Protein AF-A0A241XRL3-F1 (afdb_monomer_lite)

Structure (mmCIF, N/CA/C/O backbone):
data_AF-A0A241XRL3-F1
#
_entry.id   AF-A0A241XRL3-F1
#
loop_
_atom_site.group_PDB
_atom_site.id
_atom_site.type_symbol
_atom_site.label_atom_id
_atom_site.label_alt_id
_atom_site.label_comp_id
_atom_site.label_asym_id
_atom_site.label_entity_id
_atom_site.label_seq_id
_atom_site.pdbx_PDB_ins_code
_atom_site.Cartn_x
_atom_site.Cartn_y
_atom_site.Cartn_z
_atom_site.occupancy
_atom_site.B_iso_or_equiv
_atom_site.auth_seq_id
_atom_site.auth_comp_id
_atom_site.auth_asym_id
_atom_site.auth_atom_id
_atom_site.pdbx_PDB_model_num
ATOM 1 N N . MET A 1 1 ? -1.337 -20.085 -31.176 1.00 37.06 1 MET A N 1
ATOM 2 C CA . MET A 1 1 ? -1.460 -20.467 -29.754 1.00 37.06 1 MET A CA 1
ATOM 3 C C . MET A 1 1 ? -0.236 -19.919 -29.046 1.00 37.06 1 MET A C 1
ATOM 5 O O . MET A 1 1 ? 0.800 -20.565 -29.077 1.00 37.06 1 MET A O 1
ATOM 9 N N . ASN A 1 2 ? -0.320 -18.690 -28.532 1.00 33.88 2 ASN A N 1
ATOM 10 C CA . ASN A 1 2 ? 0.764 -18.093 -27.753 1.00 33.88 2 ASN A CA 1
ATOM 11 C C . ASN A 1 2 ? 0.507 -18.359 -26.274 1.00 33.88 2 ASN A C 1
ATOM 13 O O . ASN A 1 2 ? -0.627 -18.278 -25.808 1.00 33.88 2 ASN A O 1
ATOM 17 N N . MET A 1 3 ? 1.576 -18.766 -25.602 1.00 31.27 3 MET A N 1
ATOM 18 C CA . MET A 1 3 ? 1.599 -19.245 -24.231 1.00 31.27 3 MET A CA 1
ATOM 19 C C . MET A 1 3 ? 1.093 -18.174 -23.264 1.00 31.27 3 MET A C 1
ATOM 21 O O . MET A 1 3 ? 1.443 -17.003 -23.392 1.00 31.27 3 MET A O 1
ATOM 25 N N . SER A 1 4 ? 0.290 -18.609 -22.294 1.00 40.25 4 SER A N 1
ATOM 26 C CA . SER A 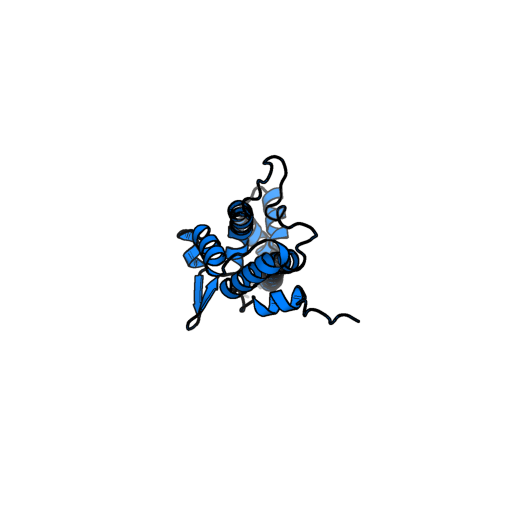1 4 ? -0.121 -17.822 -21.135 1.00 40.25 4 SER A CA 1
ATOM 27 C C . SER A 1 4 ? 1.123 -17.285 -20.429 1.00 40.25 4 SER A C 1
ATOM 29 O O . SER A 1 4 ? 1.880 -18.050 -19.833 1.00 40.25 4 SER A O 1
ATOM 31 N N . VAL A 1 5 ? 1.352 -15.977 -20.517 1.00 50.09 5 VAL A N 1
ATOM 32 C CA . VAL A 1 5 ? 2.258 -15.278 -19.604 1.00 50.09 5 VAL A CA 1
ATOM 33 C C . VAL A 1 5 ? 1.630 -15.422 -18.217 1.00 50.09 5 VAL A C 1
ATOM 35 O O . VAL A 1 5 ? 0.442 -15.153 -18.065 1.00 50.09 5 VAL A O 1
ATOM 38 N N . ASN A 1 6 ? 2.383 -15.939 -17.245 1.00 58.56 6 ASN A N 1
ATOM 39 C CA . ASN A 1 6 ? 1.957 -16.095 -15.849 1.00 58.56 6 ASN A CA 1
ATOM 40 C C . ASN A 1 6 ? 1.620 -14.713 -15.254 1.00 58.56 6 ASN A C 1
ATOM 42 O O . ASN A 1 6 ? 2.473 -14.078 -14.639 1.00 58.56 6 ASN A O 1
ATOM 46 N N . GLN A 1 7 ? 0.400 -14.225 -15.477 1.00 69.88 7 GLN A N 1
ATOM 47 C CA . GLN A 1 7 ? -0.145 -13.071 -14.776 1.00 69.88 7 GLN A CA 1
ATOM 48 C C . GLN A 1 7 ? -0.586 -13.564 -13.399 1.00 69.88 7 GLN A C 1
ATOM 50 O O . GLN A 1 7 ? -1.462 -14.424 -13.309 1.00 69.88 7 GLN A O 1
ATOM 55 N N . GLN A 1 8 ? 0.051 -13.068 -12.341 1.00 83.62 8 GLN A N 1
ATOM 56 C CA . GLN A 1 8 ? -0.432 -13.315 -10.985 1.00 83.62 8 GLN A CA 1
ATOM 57 C C . GLN A 1 8 ? -1.700 -12.493 -10.769 1.00 83.62 8 GLN A C 1
ATOM 59 O O . GLN A 1 8 ? -1.755 -11.326 -11.147 1.00 83.62 8 GLN A O 1
ATOM 64 N N . THR A 1 9 ? -2.712 -13.099 -10.165 1.00 91.50 9 THR A N 1
ATOM 65 C CA . THR A 1 9 ? -3.942 -12.395 -9.787 1.00 91.50 9 THR A CA 1
ATOM 66 C C . THR A 1 9 ? -3.689 -11.436 -8.620 1.00 91.50 9 THR A C 1
ATOM 68 O O . THR A 1 9 ? -2.758 -11.629 -7.834 1.00 91.50 9 THR A O 1
ATOM 71 N N . VAL A 1 10 ? -4.556 -10.431 -8.455 1.00 93.12 10 VAL A N 1
ATOM 72 C CA . VAL A 1 10 ? -4.513 -9.501 -7.309 1.00 93.12 10 VAL A CA 1
ATOM 73 C C . VAL A 1 10 ? -4.515 -10.260 -5.974 1.00 93.12 10 VAL A C 1
ATOM 75 O O . VAL A 1 10 ? -3.730 -9.943 -5.084 1.00 93.12 10 VAL A O 1
ATOM 78 N N . ASP A 1 11 ? -5.314 -11.323 -5.843 1.00 93.50 11 ASP A N 1
ATOM 79 C CA . ASP A 1 11 ? -5.362 -12.150 -4.630 1.00 93.50 11 ASP A CA 1
ATOM 80 C C . ASP A 1 11 ? -4.045 -12.890 -4.349 1.00 93.50 11 ASP A C 1
ATOM 82 O O . ASP A 1 11 ? -3.589 -12.946 -3.203 1.00 93.50 11 ASP A O 1
ATOM 86 N N . GLU A 1 12 ? -3.388 -13.419 -5.384 1.00 95.00 12 GLU A N 1
ATOM 87 C CA . GLU A 1 12 ? -2.073 -14.055 -5.247 1.00 95.00 12 GLU A CA 1
ATOM 88 C C . GLU A 1 12 ? -0.991 -13.041 -4.862 1.00 95.00 12 GLU A C 1
ATOM 90 O O . GLU A 1 12 ? -0.126 -13.345 -4.037 1.00 95.00 12 GLU A O 1
ATOM 95 N N . LEU A 1 13 ? -1.051 -11.827 -5.416 1.00 96.12 13 LEU A N 1
ATOM 96 C CA . LEU A 1 13 ? -0.149 -10.728 -5.069 1.00 96.12 13 LEU A CA 1
ATOM 97 C C . LEU A 1 13 ? -0.346 -10.290 -3.612 1.00 96.12 13 LEU A C 1
ATOM 99 O O . LEU A 1 13 ? 0.628 -10.206 -2.861 1.00 96.12 13 LEU A O 1
ATOM 103 N N . LYS A 1 14 ? -1.595 -10.116 -3.161 1.00 96.31 14 LYS A N 1
ATOM 104 C CA . LYS A 1 14 ? -1.910 -9.837 -1.750 1.00 96.31 14 LYS A CA 1
ATOM 105 C C . LYS A 1 14 ? -1.328 -10.904 -0.828 1.00 96.31 14 LYS A C 1
ATOM 107 O O . LYS A 1 14 ? -0.648 -10.572 0.143 1.00 96.31 14 LYS A O 1
ATOM 112 N N . ALA A 1 15 ? -1.540 -12.183 -1.144 1.00 95.38 15 ALA A N 1
ATOM 113 C CA . ALA A 1 15 ? -1.000 -13.293 -0.360 1.00 95.38 15 ALA A CA 1
ATOM 114 C C . ALA A 1 15 ? 0.540 -13.318 -0.345 1.00 95.38 15 ALA A C 1
ATOM 116 O O . ALA A 1 15 ? 1.144 -13.696 0.659 1.00 95.38 15 ALA A O 1
ATOM 117 N N . LEU A 1 16 ? 1.185 -12.898 -1.437 1.00 95.56 16 LEU A N 1
ATOM 118 C CA . LEU A 1 16 ? 2.641 -12.832 -1.547 1.00 95.56 16 LEU A CA 1
ATOM 119 C C . LEU A 1 16 ? 3.257 -11.707 -0.698 1.00 95.56 16 LEU A C 1
ATOM 121 O O . LEU A 1 16 ? 4.343 -11.891 -0.129 1.00 95.56 16 LEU A O 1
ATOM 125 N N . PHE A 1 17 ? 2.595 -10.549 -0.654 1.00 96.19 17 PHE A N 1
ATOM 126 C CA . PHE A 1 17 ? 3.089 -9.341 0.009 1.00 96.19 17 PHE A CA 1
ATOM 127 C C . PHE A 1 17 ? 2.727 -9.288 1.494 1.00 96.19 17 PHE A C 1
ATOM 129 O O . PHE A 1 17 ? 3.486 -8.734 2.291 1.00 96.19 17 PHE A O 1
ATOM 136 N N . ARG A 1 18 ? 1.586 -9.857 1.894 1.00 96.25 18 ARG A N 1
ATOM 137 C CA . ARG A 1 18 ? 1.104 -9.788 3.275 1.00 96.25 18 ARG A CA 1
ATOM 138 C C . ARG A 1 18 ? 1.872 -10.727 4.203 1.00 96.25 18 ARG A C 1
ATOM 140 O O . ARG A 1 18 ? 1.998 -11.921 3.950 1.00 96.25 18 ARG A O 1
ATOM 147 N N . VAL A 1 19 ? 2.299 -10.200 5.349 1.00 94.69 19 VAL A N 1
ATOM 148 C CA . VAL A 1 19 ? 2.891 -10.962 6.456 1.00 94.69 19 VAL A CA 1
ATOM 149 C C . VAL A 1 19 ? 2.179 -10.575 7.753 1.00 94.69 19 VAL A C 1
ATOM 151 O O . VAL A 1 19 ? 2.553 -9.627 8.442 1.00 94.69 19 VAL A O 1
ATOM 154 N N . GLY A 1 20 ? 1.103 -11.294 8.087 1.00 92.12 20 GLY A N 1
ATOM 155 C CA . GLY A 1 20 ? 0.259 -10.978 9.245 1.00 92.12 20 GLY A CA 1
ATOM 156 C C . GLY A 1 20 ? -0.396 -9.595 9.123 1.00 92.12 20 GLY A C 1
ATOM 157 O O . GLY A 1 20 ? -1.216 -9.370 8.231 1.00 92.12 20 GLY A O 1
ATOM 158 N N . HIS A 1 21 ? -0.031 -8.678 10.025 1.00 93.94 21 HIS A N 1
ATOM 159 C CA . HIS A 1 21 ? -0.454 -7.265 10.017 1.00 93.94 21 HIS A CA 1
ATOM 160 C C . HIS A 1 21 ? 0.567 -6.325 9.348 1.00 93.94 21 HIS A C 1
ATOM 162 O O . HIS A 1 21 ? 0.462 -5.104 9.460 1.00 93.94 21 HIS A O 1
ATOM 168 N N . CYS A 1 22 ? 1.569 -6.893 8.678 1.00 96.00 22 CYS A N 1
ATOM 169 C CA . CYS A 1 22 ? 2.608 -6.168 7.962 1.00 96.00 22 CYS A CA 1
ATOM 170 C C . CYS A 1 22 ? 2.579 -6.494 6.463 1.00 96.00 22 CYS A C 1
ATOM 172 O O . CYS A 1 22 ? 1.962 -7.471 6.028 1.00 96.00 22 CYS A O 1
ATOM 174 N N . VAL A 1 23 ? 3.301 -5.691 5.692 1.00 96.00 23 VAL A N 1
ATOM 175 C CA . VAL A 1 23 ? 3.619 -5.890 4.283 1.00 96.00 23 VAL A CA 1
ATOM 176 C C . VAL A 1 23 ? 5.133 -6.069 4.118 1.00 96.00 23 VAL A C 1
ATOM 178 O O . VAL A 1 23 ? 5.939 -5.352 4.718 1.00 96.00 23 VAL A O 1
ATOM 181 N N . ASP A 1 24 ? 5.523 -7.051 3.309 1.00 96.38 24 ASP A N 1
ATOM 182 C CA . ASP A 1 24 ? 6.883 -7.226 2.794 1.00 96.38 24 ASP A CA 1
ATOM 183 C C . ASP A 1 24 ? 7.043 -6.292 1.583 1.00 96.38 24 ASP A C 1
ATOM 185 O O . ASP A 1 24 ? 6.919 -6.710 0.429 1.00 96.38 24 ASP A O 1
ATOM 189 N N . ILE A 1 25 ? 7.216 -4.991 1.855 1.00 95.31 25 ILE A N 1
ATOM 190 C CA . ILE A 1 25 ? 7.199 -3.952 0.812 1.00 95.31 25 ILE A CA 1
ATOM 191 C C . ILE A 1 25 ? 8.298 -4.170 -0.228 1.00 95.31 25 ILE A C 1
ATOM 193 O O . ILE A 1 25 ? 8.071 -3.916 -1.402 1.00 95.31 25 ILE A O 1
ATOM 197 N N . TYR A 1 26 ? 9.445 -4.724 0.176 1.00 95.25 26 TYR A N 1
ATOM 198 C CA . TYR A 1 26 ? 10.566 -4.982 -0.724 1.00 95.25 26 TYR A CA 1
ATOM 199 C C . TYR A 1 26 ? 10.243 -6.056 -1.770 1.00 95.25 26 TYR A C 1
ATOM 201 O O . TYR A 1 26 ? 10.731 -6.005 -2.895 1.00 95.25 26 TYR A O 1
ATOM 209 N N . LYS A 1 27 ? 9.353 -7.008 -1.460 1.00 95.50 27 LYS A N 1
ATOM 210 C CA . LYS A 1 27 ? 8.810 -7.900 -2.496 1.00 95.50 27 LYS A CA 1
ATOM 211 C C . LYS A 1 27 ? 7.885 -7.168 -3.462 1.00 95.50 27 LYS A C 1
ATOM 213 O O . LYS A 1 27 ? 7.888 -7.488 -4.651 1.00 95.50 27 LYS A O 1
ATOM 218 N N . ALA A 1 28 ? 7.069 -6.243 -2.959 1.00 95.81 28 ALA A N 1
ATOM 219 C CA . ALA A 1 28 ? 6.132 -5.489 -3.783 1.00 95.81 28 ALA A CA 1
ATOM 220 C C . ALA A 1 28 ? 6.867 -4.523 -4.722 1.00 95.81 28 ALA A C 1
ATOM 222 O O . ALA A 1 28 ? 6.575 -4.494 -5.912 1.00 95.81 28 ALA A O 1
ATOM 223 N N . THR A 1 29 ? 7.880 -3.813 -4.230 1.00 96.56 29 THR A N 1
ATOM 224 C CA . THR A 1 29 ? 8.733 -2.914 -5.021 1.00 96.56 29 THR A CA 1
ATOM 225 C C . THR A 1 29 ? 9.549 -3.684 -6.068 1.00 96.56 29 THR A C 1
ATOM 227 O O . THR A 1 29 ? 9.651 -3.235 -7.207 1.00 96.56 29 THR A O 1
ATOM 230 N N . ALA A 1 30 ? 10.043 -4.888 -5.750 1.00 96.81 30 ALA A N 1
ATOM 231 C CA . ALA A 1 30 ? 10.687 -5.778 -6.720 1.00 96.81 30 ALA A CA 1
ATOM 232 C C . ALA A 1 30 ? 9.719 -6.286 -7.804 1.00 96.81 30 ALA A C 1
ATOM 234 O O . ALA A 1 30 ? 10.102 -6.488 -8.961 1.00 96.81 30 ALA A O 1
ATOM 235 N N . ALA A 1 31 ? 8.453 -6.529 -7.453 1.00 96.94 31 ALA A N 1
ATOM 236 C CA . ALA A 1 31 ? 7.414 -6.853 -8.427 1.00 96.94 31 ALA A CA 1
ATOM 237 C C . ALA A 1 31 ? 7.074 -5.636 -9.305 1.00 96.94 31 ALA A C 1
ATOM 239 O O . ALA A 1 31 ? 7.041 -5.780 -10.525 1.00 96.94 31 ALA A O 1
ATOM 240 N N . LEU A 1 32 ? 6.914 -4.450 -8.705 1.00 96.44 32 LEU A N 1
ATOM 241 C CA . LEU A 1 32 ? 6.661 -3.188 -9.409 1.00 96.44 32 LEU A CA 1
ATOM 242 C C . LEU A 1 32 ? 7.779 -2.860 -10.397 1.00 96.44 32 LEU A C 1
ATOM 244 O O . LEU A 1 32 ? 7.499 -2.610 -11.562 1.00 96.44 32 LEU A O 1
ATOM 248 N N . ALA A 1 33 ? 9.044 -2.922 -9.974 1.00 97.19 33 ALA A N 1
ATOM 249 C CA . ALA A 1 33 ? 10.177 -2.608 -10.841 1.00 97.19 33 ALA A CA 1
ATOM 250 C C . ALA A 1 33 ? 10.228 -3.515 -12.082 1.00 97.19 33 ALA A C 1
ATOM 252 O O . ALA A 1 33 ? 10.471 -3.046 -13.196 1.00 97.19 33 ALA A O 1
ATOM 253 N N . ARG A 1 34 ? 9.946 -4.814 -11.906 1.00 97.25 34 ARG A N 1
ATOM 254 C CA . ARG A 1 34 ? 9.850 -5.767 -13.021 1.00 97.25 34 ARG A CA 1
ATOM 255 C C . ARG A 1 34 ? 8.668 -5.455 -13.935 1.00 97.25 34 ARG A C 1
ATOM 257 O O . ARG A 1 34 ? 8.861 -5.408 -15.144 1.00 97.25 34 ARG A O 1
ATOM 264 N N . ALA A 1 35 ? 7.485 -5.202 -13.374 1.00 96.62 35 ALA A N 1
ATOM 265 C CA . ALA A 1 35 ? 6.292 -4.863 -14.148 1.00 96.62 35 ALA A CA 1
ATOM 266 C C . ALA A 1 35 ? 6.496 -3.584 -14.977 1.00 96.62 35 ALA A C 1
ATOM 268 O O . ALA A 1 35 ? 6.327 -3.612 -16.191 1.00 96.62 35 ALA A O 1
ATOM 269 N N . ILE A 1 36 ? 6.981 -2.506 -14.359 1.00 95.94 36 ILE A N 1
ATOM 270 C CA . ILE A 1 36 ? 7.260 -1.233 -15.037 1.00 95.94 36 ILE A CA 1
ATOM 271 C C . ILE A 1 36 ? 8.330 -1.410 -16.125 1.00 95.94 36 ILE A C 1
ATOM 273 O O . ILE A 1 36 ? 8.188 -0.866 -17.219 1.00 95.94 36 ILE A O 1
ATOM 277 N N . THR A 1 37 ? 9.374 -2.204 -15.861 1.00 96.31 37 THR A N 1
ATOM 278 C CA . THR A 1 37 ? 10.414 -2.514 -16.858 1.00 96.31 37 THR A CA 1
ATOM 279 C C . THR A 1 37 ? 9.862 -3.260 -18.067 1.00 96.31 37 THR A C 1
ATOM 281 O O . THR A 1 37 ? 10.290 -3.003 -19.191 1.00 96.31 37 THR A O 1
ATOM 284 N N . GLU A 1 38 ? 8.925 -4.181 -17.852 1.00 95.62 38 GLU A N 1
ATOM 285 C CA . GLU A 1 38 ? 8.281 -4.940 -18.925 1.00 95.62 38 GLU A CA 1
ATOM 286 C C . GLU A 1 38 ? 7.263 -4.106 -19.718 1.00 95.62 38 GLU A C 1
ATOM 288 O O . GLU A 1 38 ? 7.090 -4.345 -20.912 1.00 95.62 38 GLU A O 1
ATOM 293 N N . GLU A 1 39 ? 6.588 -3.153 -19.070 1.00 95.06 39 GLU A N 1
ATOM 294 C CA . GLU A 1 39 ? 5.419 -2.458 -19.629 1.00 95.06 39 GLU A CA 1
ATOM 295 C C . GLU A 1 39 ? 5.711 -1.042 -20.138 1.00 95.06 39 GLU A C 1
ATOM 297 O O . GLU A 1 39 ? 5.017 -0.567 -21.036 1.00 95.06 39 GLU A O 1
ATOM 302 N N . LEU A 1 40 ? 6.723 -0.364 -19.589 1.00 93.38 40 LEU A N 1
ATOM 303 C CA . LEU A 1 40 ? 6.981 1.053 -19.850 1.00 93.38 40 LEU A CA 1
ATOM 304 C C . LEU A 1 40 ? 8.449 1.339 -20.175 1.00 93.38 40 LEU A C 1
ATOM 306 O O . LEU A 1 40 ? 8.783 1.664 -21.315 1.00 93.38 40 LEU A O 1
ATOM 310 N N . LYS A 1 41 ? 9.331 1.277 -19.170 1.00 92.12 41 LYS A N 1
ATOM 311 C CA . LYS A 1 41 ? 10.754 1.607 -19.318 1.00 92.12 41 LYS A CA 1
ATOM 312 C C . LYS A 1 41 ? 11.602 0.927 -18.245 1.00 92.12 41 LYS A C 1
ATOM 314 O O . LYS A 1 41 ? 11.095 0.694 -17.150 1.00 92.12 41 LYS A O 1
ATOM 319 N N . PRO A 1 42 ? 12.896 0.670 -18.513 1.00 95.31 42 PRO A N 1
ATOM 320 C CA . PRO A 1 42 ? 13.790 0.083 -17.524 1.00 95.31 42 PRO A CA 1
ATOM 321 C C . PRO A 1 42 ? 13.825 0.888 -16.222 1.00 95.31 42 PRO A C 1
ATOM 323 O O . PRO A 1 42 ? 14.089 2.090 -16.246 1.00 95.31 42 PRO A O 1
ATOM 326 N N . VAL A 1 43 ? 13.593 0.200 -15.107 1.00 95.75 43 VAL A N 1
ATOM 327 C CA . VAL A 1 43 ? 13.735 0.714 -13.743 1.00 95.75 43 VAL A CA 1
ATOM 328 C C . VAL A 1 43 ? 14.241 -0.407 -12.837 1.00 95.75 43 VAL A C 1
ATOM 330 O O . VAL A 1 43 ? 13.874 -1.575 -12.979 1.00 95.75 43 VAL A O 1
ATOM 333 N N . SER A 1 44 ? 15.129 -0.075 -11.912 1.00 95.69 44 SER A N 1
ATOM 334 C CA . SER A 1 44 ? 15.704 -1.030 -10.972 1.00 95.69 44 SER A CA 1
ATOM 335 C C . SER A 1 44 ? 14.860 -1.163 -9.707 1.00 95.69 44 SER A C 1
ATOM 337 O O . SER A 1 44 ? 14.214 -0.223 -9.248 1.00 95.69 44 SER A O 1
ATOM 339 N N . GLU A 1 45 ? 14.929 -2.336 -9.077 1.00 95.38 45 GLU A N 1
ATOM 340 C CA . GLU A 1 45 ? 14.359 -2.540 -7.742 1.00 95.38 45 GLU A CA 1
ATOM 341 C C . GLU A 1 45 ? 14.928 -1.533 -6.730 1.00 95.38 45 GLU A C 1
ATOM 343 O O . GLU A 1 45 ? 14.192 -1.007 -5.900 1.00 95.38 45 GLU A O 1
ATOM 348 N N . SER A 1 46 ? 16.225 -1.214 -6.820 1.00 96.25 46 SER A N 1
ATOM 349 C CA . SER A 1 46 ? 16.870 -0.230 -5.947 1.00 96.25 46 SER A CA 1
ATOM 350 C C . SER A 1 46 ? 16.278 1.171 -6.070 1.00 96.25 46 SER A C 1
ATOM 352 O O . SER A 1 46 ? 16.181 1.856 -5.057 1.00 96.25 46 SER A O 1
ATOM 354 N N . GLU A 1 47 ? 15.869 1.592 -7.269 1.00 96.12 47 GLU A N 1
ATOM 355 C CA . GLU A 1 47 ? 15.227 2.897 -7.474 1.00 96.12 47 GLU A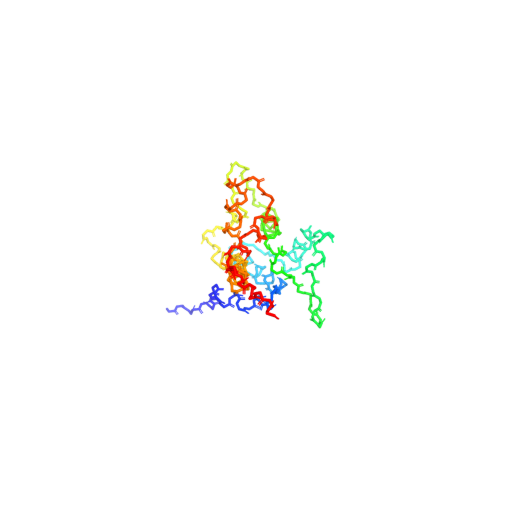 CA 1
ATOM 356 C C . GLU A 1 47 ? 13.861 2.938 -6.788 1.00 96.12 47 GLU A C 1
ATOM 358 O O . GLU A 1 47 ? 13.610 3.830 -5.983 1.00 96.12 47 GLU A O 1
ATOM 363 N N . ILE A 1 48 ? 13.018 1.923 -7.001 1.00 97.00 48 ILE A N 1
ATOM 364 C CA . ILE A 1 48 ? 11.699 1.858 -6.353 1.00 97.00 48 ILE A CA 1
ATOM 365 C C . ILE A 1 48 ? 11.833 1.719 -4.824 1.00 97.00 48 ILE A C 1
ATOM 367 O O . ILE A 1 48 ? 11.081 2.340 -4.072 1.00 97.00 48 ILE A O 1
ATOM 371 N N . ASN A 1 49 ? 12.824 0.962 -4.343 1.00 96.31 49 ASN A N 1
ATOM 372 C CA . ASN A 1 49 ? 13.132 0.857 -2.913 1.00 96.31 49 ASN A CA 1
ATOM 373 C C . ASN A 1 49 ? 13.553 2.200 -2.313 1.00 96.31 49 ASN A C 1
ATOM 375 O O . ASN A 1 49 ? 13.137 2.524 -1.202 1.00 96.31 49 ASN A O 1
ATOM 379 N N . ALA A 1 50 ? 14.371 2.975 -3.028 1.00 96.50 50 ALA A N 1
ATOM 380 C CA . ALA A 1 50 ? 14.794 4.296 -2.583 1.00 96.50 50 ALA A CA 1
ATOM 381 C C . ALA A 1 50 ? 13.606 5.265 -2.497 1.00 96.50 50 ALA A C 1
ATOM 383 O O . ALA A 1 50 ? 13.526 6.017 -1.529 1.00 96.50 50 ALA A O 1
ATOM 384 N N . ILE A 1 51 ? 12.657 5.189 -3.438 1.00 96.88 51 ILE A N 1
ATOM 385 C CA . ILE A 1 51 ? 11.419 5.985 -3.405 1.00 96.88 51 ILE A CA 1
ATOM 386 C C . ILE A 1 51 ? 10.565 5.620 -2.183 1.00 96.88 51 ILE A C 1
ATOM 388 O O . ILE A 1 51 ? 10.104 6.501 -1.462 1.00 96.88 51 ILE A O 1
ATOM 392 N N . TRP A 1 52 ? 10.398 4.326 -1.884 1.00 96.25 52 TRP A N 1
ATOM 393 C CA . TRP A 1 52 ? 9.710 3.919 -0.653 1.00 96.25 52 TRP A CA 1
ATOM 394 C C . TRP A 1 52 ? 10.414 4.472 0.593 1.00 96.25 52 TRP A C 1
ATOM 396 O O . TRP A 1 52 ? 9.778 5.014 1.491 1.00 96.25 52 TRP A O 1
ATOM 406 N N . GLN A 1 53 ? 11.741 4.372 0.652 1.00 94.62 53 GLN A N 1
ATOM 407 C CA . GLN A 1 53 ? 12.505 4.878 1.791 1.00 94.62 53 GLN A CA 1
ATOM 408 C C . GLN A 1 53 ? 12.442 6.403 1.922 1.00 94.62 53 GLN A C 1
ATOM 410 O O . GLN A 1 53 ? 12.495 6.895 3.045 1.00 94.62 53 GLN A O 1
ATOM 415 N N . SER A 1 54 ? 12.315 7.150 0.819 1.00 95.56 54 SER A N 1
ATOM 416 C CA . SER A 1 54 ? 12.232 8.612 0.867 1.00 95.56 54 SER A CA 1
ATOM 417 C C . SER A 1 54 ? 10.898 9.134 1.388 1.00 95.56 54 SER A C 1
ATOM 419 O O . SER A 1 54 ? 10.870 10.242 1.913 1.00 95.56 54 SER A O 1
ATOM 421 N N . VAL A 1 55 ? 9.814 8.358 1.266 1.00 95.25 55 VAL A N 1
ATOM 422 C CA . VAL A 1 55 ? 8.491 8.751 1.788 1.00 95.25 55 VAL A CA 1
ATOM 423 C C . VAL A 1 55 ? 8.262 8.308 3.237 1.00 95.25 55 VAL A C 1
ATOM 425 O O . VAL A 1 55 ? 7.341 8.778 3.894 1.00 95.25 55 VAL A O 1
ATOM 428 N N . VAL A 1 56 ? 9.090 7.406 3.773 1.00 94.06 56 VAL A N 1
ATOM 429 C CA . VAL A 1 56 ? 9.003 6.991 5.180 1.00 94.06 56 VAL A CA 1
ATOM 430 C C . VAL A 1 56 ? 9.659 8.047 6.070 1.00 94.06 56 VAL A C 1
ATOM 432 O O . VAL A 1 56 ? 10.867 8.271 6.011 1.00 94.06 56 VAL A O 1
ATOM 435 N N . GLU A 1 57 ? 8.874 8.664 6.951 1.00 93.31 57 GLU A N 1
ATOM 436 C CA . GLU A 1 57 ? 9.364 9.690 7.872 1.00 93.31 57 GLU A CA 1
ATOM 437 C C . GLU A 1 57 ? 9.799 9.101 9.227 1.00 93.31 57 GLU A C 1
ATOM 439 O O . GLU A 1 57 ? 9.390 8.000 9.601 1.00 93.31 57 GLU A O 1
ATOM 444 N N . PRO A 1 58 ? 10.583 9.834 10.043 1.00 92.75 58 PRO A N 1
ATOM 445 C CA . PRO A 1 58 ? 11.033 9.339 11.345 1.00 92.75 58 PRO A CA 1
ATOM 446 C C . PRO A 1 58 ? 9.914 8.899 12.301 1.00 92.75 58 PRO A C 1
ATOM 448 O O . PRO A 1 58 ? 10.095 7.970 13.088 1.00 92.75 58 PRO A O 1
ATOM 451 N N . GLU A 1 59 ? 8.751 9.545 12.238 1.00 92.31 59 GLU A N 1
ATOM 452 C CA . GLU A 1 59 ? 7.573 9.192 13.040 1.00 92.31 59 GLU A CA 1
ATOM 453 C C . GLU A 1 59 ? 6.934 7.853 12.643 1.00 92.31 59 GLU A C 1
ATOM 455 O O . GLU A 1 59 ? 6.238 7.226 13.445 1.00 92.31 59 GLU A O 1
ATOM 460 N N . ASP A 1 60 ? 7.221 7.371 11.436 1.00 92.19 60 ASP A N 1
ATOM 461 C CA . ASP A 1 60 ? 6.683 6.125 10.905 1.00 92.19 60 ASP A CA 1
ATOM 462 C C . ASP A 1 60 ? 7.448 4.890 11.383 1.00 92.19 60 ASP A C 1
ATOM 464 O O . ASP A 1 60 ? 6.938 3.770 11.286 1.00 92.19 60 ASP A O 1
ATOM 468 N N . PHE A 1 61 ? 8.642 5.063 11.964 1.00 90.88 61 PHE A N 1
ATOM 469 C CA . PHE A 1 61 ? 9.454 3.946 12.456 1.00 90.88 61 PHE A CA 1
ATOM 470 C C . PHE A 1 61 ? 8.762 3.123 13.550 1.00 90.88 61 PHE A C 1
ATOM 472 O O . PHE A 1 61 ? 9.102 1.956 13.734 1.00 90.88 61 PHE A O 1
ATOM 479 N N . ALA A 1 62 ? 7.741 3.672 14.218 1.00 91.88 62 ALA A N 1
ATOM 480 C CA . ALA A 1 62 ? 6.889 2.920 15.142 1.00 91.88 62 ALA A CA 1
ATOM 481 C C . ALA A 1 62 ? 6.124 1.760 14.468 1.00 91.88 62 ALA A C 1
ATOM 483 O O . ALA A 1 62 ? 5.706 0.823 15.148 1.00 91.88 62 ALA A O 1
ATOM 484 N N . TYR A 1 63 ? 5.951 1.809 13.145 1.00 91.56 63 TYR A N 1
ATOM 485 C CA . TYR A 1 63 ? 5.278 0.784 12.346 1.00 91.56 63 TYR A CA 1
ATOM 486 C C . TYR A 1 63 ? 6.255 -0.145 11.616 1.00 91.56 63 TYR A C 1
ATOM 488 O O . TYR A 1 63 ? 5.816 -1.023 10.875 1.00 91.56 63 TYR A O 1
ATOM 496 N N . VAL A 1 64 ? 7.566 0.025 11.800 1.00 93.50 64 VAL A N 1
ATOM 497 C CA . VAL A 1 64 ? 8.587 -0.810 11.159 1.00 93.50 64 VAL A CA 1
ATOM 498 C C . VAL A 1 64 ? 8.954 -1.967 12.082 1.00 93.50 64 VAL A C 1
ATOM 500 O O . VAL A 1 64 ? 9.303 -1.776 13.245 1.00 93.50 64 VAL A O 1
ATOM 503 N N . VAL A 1 65 ? 8.882 -3.189 11.558 1.00 93.38 65 VAL A N 1
ATOM 504 C CA . VAL A 1 65 ? 9.134 -4.421 12.308 1.00 93.38 65 VAL A CA 1
ATOM 505 C C . VAL A 1 65 ? 10.276 -5.186 11.661 1.00 93.38 65 VAL A C 1
ATOM 507 O O . VAL A 1 65 ? 10.216 -5.546 10.488 1.00 93.38 65 VAL A O 1
ATOM 510 N N . GLN A 1 66 ? 11.303 -5.505 12.447 1.00 92.00 66 GLN A N 1
ATOM 511 C CA . GLN A 1 66 ? 12.354 -6.418 12.016 1.00 92.00 66 GLN A CA 1
ATOM 512 C C . GLN A 1 66 ? 11.958 -7.858 12.369 1.00 92.00 66 GLN A C 1
ATOM 514 O O . GLN A 1 66 ? 11.838 -8.203 13.546 1.00 92.00 66 GLN A O 1
ATOM 519 N N . GLN A 1 67 ? 11.765 -8.709 11.360 1.00 88.50 67 GLN A N 1
ATOM 520 C CA . GLN A 1 67 ? 11.496 -10.136 11.533 1.00 88.50 67 GLN A CA 1
ATOM 521 C C . GLN A 1 67 ? 12.589 -10.952 10.836 1.00 88.50 67 GLN A C 1
ATOM 523 O O . GLN A 1 67 ? 12.617 -11.075 9.611 1.00 88.50 67 GLN A O 1
ATOM 528 N N . ASN A 1 68 ? 13.488 -11.543 11.629 1.00 86.44 68 ASN A N 1
ATOM 529 C CA . ASN A 1 68 ? 14.719 -12.172 11.140 1.00 86.44 68 ASN A CA 1
ATOM 530 C C . ASN A 1 68 ? 15.544 -11.166 10.305 1.00 86.44 68 ASN A C 1
ATOM 532 O O . ASN A 1 68 ? 15.789 -10.041 10.738 1.00 86.44 68 ASN A O 1
ATOM 536 N N . GLU A 1 69 ? 15.939 -11.549 9.092 1.00 87.12 69 GLU A N 1
ATOM 537 C CA . GLU A 1 69 ? 16.685 -10.710 8.146 1.00 87.12 69 GLU A CA 1
ATOM 538 C C . GLU A 1 69 ? 15.784 -9.774 7.320 1.00 87.12 69 GLU A C 1
ATOM 540 O O . GLU A 1 69 ? 16.271 -9.071 6.441 1.00 87.12 69 GLU A O 1
ATOM 545 N N . LYS A 1 70 ? 14.470 -9.745 7.586 1.00 87.69 70 LYS A N 1
ATOM 546 C CA . LYS A 1 70 ? 13.512 -8.931 6.833 1.00 87.69 70 LYS A CA 1
ATOM 547 C C . LYS A 1 70 ? 13.030 -7.732 7.627 1.00 87.69 70 LYS A C 1
ATOM 549 O O . LYS A 1 70 ? 12.595 -7.866 8.770 1.00 87.69 70 LYS A O 1
ATOM 554 N N . THR A 1 71 ? 13.016 -6.584 6.967 1.00 92.81 71 THR A N 1
ATOM 555 C CA . THR A 1 71 ? 12.305 -5.400 7.439 1.00 92.81 71 THR A CA 1
ATOM 556 C C . THR A 1 71 ? 10.907 -5.404 6.833 1.00 92.81 71 THR A C 1
ATOM 558 O O . THR A 1 71 ? 10.747 -5.399 5.613 1.00 92.81 71 THR A O 1
ATOM 561 N N . LEU A 1 72 ? 9.900 -5.454 7.696 1.00 95.69 72 LEU A N 1
ATOM 562 C CA . LEU A 1 72 ? 8.486 -5.431 7.350 1.00 95.69 72 LEU A CA 1
ATOM 563 C C . LEU A 1 72 ? 7.878 -4.106 7.805 1.00 95.69 72 LEU A C 1
ATOM 565 O O . LEU A 1 72 ? 8.308 -3.519 8.797 1.00 95.69 72 LEU A O 1
ATOM 569 N N . PHE A 1 73 ? 6.847 -3.658 7.102 1.00 95.88 73 PHE A N 1
ATOM 570 C CA . PHE A 1 73 ? 6.174 -2.395 7.391 1.00 95.88 73 PHE A CA 1
ATOM 571 C C . PHE A 1 73 ? 4.729 -2.690 7.775 1.00 95.88 73 PHE A C 1
ATOM 573 O O . PHE A 1 73 ? 4.058 -3.466 7.103 1.00 95.88 73 PHE A O 1
ATOM 580 N N . GLY A 1 74 ? 4.234 -2.127 8.872 1.00 95.69 74 GLY A N 1
ATOM 581 C CA . GLY A 1 74 ? 2.840 -2.291 9.270 1.00 95.69 74 GLY A CA 1
ATOM 582 C C . GLY A 1 74 ? 1.905 -1.798 8.166 1.00 95.69 74 GLY A C 1
ATOM 583 O O . GLY A 1 74 ? 2.151 -0.753 7.571 1.00 95.69 74 GLY A O 1
ATOM 584 N N . ILE A 1 75 ? 0.803 -2.507 7.913 1.00 95.69 75 ILE A N 1
ATOM 585 C CA . ILE A 1 75 ? -0.194 -2.072 6.916 1.00 95.69 75 ILE A CA 1
ATOM 586 C C . ILE A 1 75 ? -0.718 -0.636 7.175 1.00 95.69 75 ILE A C 1
ATOM 588 O O . ILE A 1 75 ? -0.909 0.094 6.204 1.00 95.69 75 ILE A O 1
ATOM 592 N N . PRO A 1 76 ? -0.864 -0.147 8.430 1.00 93.50 76 PRO A N 1
ATOM 593 C CA . PRO A 1 76 ? -1.184 1.264 8.679 1.00 93.50 76 PRO A CA 1
ATOM 594 C C . PRO A 1 76 ? -0.195 2.266 8.074 1.00 93.50 76 PRO A C 1
ATOM 596 O O . PRO A 1 76 ? -0.593 3.365 7.699 1.00 93.50 76 PRO A O 1
ATOM 599 N N . LEU A 1 77 ? 1.086 1.904 7.967 1.00 95.00 77 LEU A N 1
ATOM 600 C CA . LEU A 1 77 ? 2.077 2.762 7.330 1.00 95.00 77 LEU A CA 1
ATOM 601 C C . LEU A 1 77 ? 1.886 2.801 5.815 1.00 95.00 77 LEU A C 1
ATOM 603 O O . LEU A 1 77 ? 1.969 3.873 5.223 1.00 95.00 77 LEU A O 1
ATOM 607 N N . LEU A 1 78 ? 1.570 1.657 5.200 1.00 94.06 78 LEU A N 1
ATOM 608 C CA . LEU A 1 78 ? 1.207 1.618 3.786 1.00 94.06 78 LEU A CA 1
ATOM 609 C C . LEU A 1 78 ? 0.015 2.543 3.521 1.00 94.06 78 LEU A C 1
ATOM 611 O O . LEU A 1 78 ? 0.114 3.383 2.643 1.00 94.06 78 LEU A O 1
ATOM 615 N N . PHE A 1 79 ? -1.045 2.487 4.335 1.00 92.88 79 PHE A N 1
ATOM 616 C CA . PHE A 1 79 ? -2.172 3.425 4.224 1.00 92.88 79 PHE A CA 1
ATOM 617 C C . PHE A 1 79 ? -1.733 4.894 4.255 1.00 92.88 79 PHE A C 1
ATOM 619 O O . PHE A 1 79 ? -2.184 5.690 3.438 1.00 92.88 79 PHE A O 1
ATOM 626 N N . LYS A 1 80 ? -0.853 5.246 5.201 1.00 93.81 80 LYS A N 1
ATOM 627 C CA . LYS A 1 80 ? -0.396 6.624 5.408 1.00 93.81 80 LYS A CA 1
ATOM 628 C C . LYS A 1 80 ? 0.451 7.144 4.244 1.00 93.81 80 LYS A C 1
ATOM 630 O O . LYS A 1 80 ? 0.313 8.306 3.887 1.00 93.81 80 LYS A O 1
ATOM 635 N N . ARG A 1 81 ? 1.321 6.303 3.674 1.00 94.62 81 ARG A N 1
ATOM 636 C CA . ARG A 1 81 ? 2.343 6.711 2.690 1.00 94.62 81 ARG A CA 1
ATOM 637 C C . ARG A 1 81 ? 2.072 6.260 1.261 1.00 94.62 81 ARG A C 1
ATOM 639 O O . ARG A 1 81 ? 2.851 6.594 0.379 1.00 94.62 81 ARG A O 1
ATOM 646 N N . TYR A 1 82 ? 0.994 5.516 1.007 1.00 93.06 82 TYR A N 1
ATOM 647 C CA . TYR A 1 82 ? 0.704 4.970 -0.322 1.00 93.06 82 TYR A CA 1
ATOM 648 C C . TYR A 1 82 ? 0.617 6.059 -1.392 1.00 93.06 82 TYR A C 1
ATOM 650 O O . TYR A 1 82 ? 1.259 5.930 -2.426 1.00 93.06 82 TYR A O 1
ATOM 658 N N . ALA A 1 83 ? -0.129 7.137 -1.133 1.00 91.69 83 ALA A N 1
ATOM 659 C CA . ALA A 1 83 ? -0.296 8.212 -2.109 1.00 91.69 83 ALA A CA 1
ATOM 660 C C . ALA A 1 83 ? 1.051 8.859 -2.469 1.00 91.69 83 ALA A C 1
ATOM 662 O O . ALA A 1 83 ? 1.405 8.911 -3.639 1.00 91.69 83 ALA A O 1
ATOM 663 N N . GLU A 1 84 ? 1.838 9.251 -1.462 1.00 93.75 84 GLU A N 1
ATOM 664 C CA . GLU A 1 84 ? 3.185 9.811 -1.648 1.00 93.75 84 GLU A CA 1
ATOM 665 C C . GLU A 1 84 ? 4.095 8.835 -2.404 1.00 93.75 84 GLU A C 1
ATOM 667 O O . GLU A 1 84 ? 4.768 9.219 -3.354 1.00 93.75 84 GLU A O 1
ATOM 672 N N . PHE A 1 85 ? 4.069 7.552 -2.035 1.00 95.00 85 PHE A N 1
ATOM 673 C CA . PHE A 1 85 ? 4.859 6.517 -2.692 1.00 95.00 85 PHE A CA 1
ATOM 674 C C . PHE A 1 85 ? 4.525 6.388 -4.183 1.00 95.00 85 PHE A C 1
ATOM 676 O O . PHE A 1 85 ? 5.432 6.396 -5.014 1.00 95.00 85 PHE A O 1
ATOM 683 N N . VAL A 1 86 ? 3.242 6.265 -4.533 1.00 93.31 86 VAL A N 1
ATOM 684 C CA . VAL A 1 86 ? 2.819 6.058 -5.925 1.00 93.31 86 VAL A CA 1
ATOM 685 C C . VAL A 1 86 ? 3.010 7.328 -6.754 1.00 93.31 86 VAL A C 1
ATOM 687 O O . VAL A 1 86 ? 3.507 7.227 -7.877 1.00 93.31 86 VAL A O 1
ATOM 690 N N . SER A 1 87 ? 2.732 8.511 -6.200 1.00 91.38 87 SER A N 1
ATOM 691 C CA . SER A 1 87 ? 3.006 9.790 -6.868 1.00 91.38 87 SER A CA 1
ATOM 692 C C . SER A 1 87 ? 4.500 9.973 -7.145 1.00 91.38 87 SER A C 1
ATOM 694 O O . SER A 1 87 ? 4.880 10.260 -8.279 1.00 91.38 87 SER A O 1
ATOM 696 N N . SER A 1 88 ? 5.372 9.706 -6.165 1.00 92.75 88 SER A N 1
ATOM 697 C CA . SER A 1 88 ? 6.825 9.805 -6.356 1.00 92.75 88 SER A CA 1
ATOM 698 C C . SER A 1 88 ? 7.372 8.800 -7.377 1.00 92.75 88 SER A C 1
ATOM 700 O O . SER A 1 88 ? 8.371 9.089 -8.037 1.00 92.75 88 SER A O 1
ATOM 702 N N . ILE A 1 89 ? 6.733 7.635 -7.560 1.00 93.75 89 ILE A N 1
ATOM 703 C CA . ILE A 1 89 ? 7.064 6.746 -8.685 1.00 93.75 89 ILE A CA 1
ATOM 704 C C . ILE A 1 89 ? 6.717 7.427 -10.012 1.00 93.75 89 ILE A C 1
ATOM 706 O O . ILE A 1 89 ? 7.570 7.464 -10.895 1.00 93.75 89 ILE A O 1
ATOM 710 N N . GLY A 1 90 ? 5.511 7.983 -10.156 1.00 90.69 90 GLY A N 1
ATOM 711 C CA . GLY A 1 90 ? 5.092 8.691 -11.373 1.00 90.69 90 GLY A CA 1
ATOM 712 C C . GLY A 1 90 ? 6.048 9.826 -11.755 1.00 90.69 90 GLY A C 1
ATOM 713 O O . GLY A 1 90 ? 6.546 9.870 -12.885 1.00 90.69 90 GLY A O 1
ATOM 714 N N . GLU A 1 91 ? 6.404 10.663 -10.777 1.00 90.12 91 GLU A N 1
ATOM 715 C CA . GLU A 1 91 ? 7.392 11.738 -10.926 1.00 90.12 91 GLU A CA 1
ATOM 716 C C . GLU A 1 91 ? 8.763 11.202 -11.360 1.00 90.12 91 GLU A C 1
ATOM 718 O O . GLU A 1 91 ? 9.365 11.697 -12.315 1.00 90.12 91 GLU A O 1
ATOM 723 N N . HIS A 1 92 ? 9.254 10.141 -10.709 1.00 90.88 92 HIS A N 1
ATOM 724 C CA . HIS A 1 92 ? 10.524 9.504 -11.065 1.00 90.88 92 HIS A CA 1
ATOM 725 C C . HIS A 1 92 ? 10.506 8.913 -12.485 1.00 90.88 92 HIS A C 1
ATOM 727 O O . HIS A 1 92 ? 11.518 8.891 -13.197 1.00 90.88 92 HIS A O 1
ATOM 733 N N . LEU A 1 93 ? 9.342 8.454 -12.945 1.00 89.44 93 LEU A N 1
ATOM 734 C CA . LEU A 1 93 ? 9.166 7.980 -14.310 1.00 89.44 93 LEU A CA 1
ATOM 735 C C . LEU A 1 93 ? 9.128 9.128 -15.337 1.00 89.44 93 LEU A C 1
ATOM 737 O O . LEU A 1 93 ? 9.246 8.847 -16.534 1.00 89.44 93 LEU A O 1
ATOM 741 N N . GLY A 1 94 ? 9.112 10.388 -14.895 1.00 83.81 94 GLY A N 1
ATOM 742 C CA . GLY A 1 94 ? 9.078 11.574 -15.750 1.00 83.81 94 GLY A CA 1
ATOM 743 C C . GLY A 1 94 ? 7.723 11.765 -16.425 1.00 83.81 94 GLY A C 1
ATOM 744 O O . GLY A 1 94 ? 7.665 12.311 -17.524 1.00 83.81 94 GLY A O 1
ATOM 745 N N . ILE A 1 95 ? 6.659 11.243 -15.810 1.00 79.44 95 ILE A N 1
ATOM 746 C CA . ILE A 1 95 ? 5.287 11.428 -16.268 1.00 79.44 95 ILE A CA 1
ATOM 747 C C . ILE A 1 95 ? 4.763 12.656 -15.530 1.00 79.44 95 ILE A C 1
ATOM 749 O O . ILE A 1 95 ? 4.526 12.602 -14.326 1.00 79.44 95 ILE A O 1
ATOM 753 N N . GLU A 1 96 ? 4.664 13.777 -16.244 1.00 63.25 96 GLU A N 1
ATOM 754 C CA . GLU A 1 96 ? 4.063 14.995 -15.703 1.00 63.25 96 GLU A CA 1
ATOM 755 C C . GLU A 1 96 ? 2.574 14.739 -15.478 1.00 63.25 96 GLU A C 1
ATOM 757 O O . GLU A 1 96 ? 1.840 14.389 -16.406 1.00 63.25 96 GLU A O 1
ATO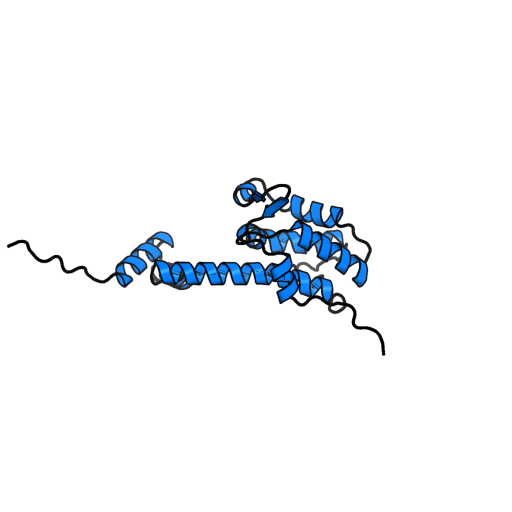M 762 N N . LEU A 1 97 ? 2.160 14.863 -14.221 1.00 62.50 97 LEU A N 1
ATOM 763 C CA . LEU A 1 97 ? 0.764 14.832 -13.839 1.00 62.50 97 LEU A CA 1
ATOM 764 C C . LEU A 1 97 ? 0.255 16.285 -13.844 1.00 62.50 97 LEU A C 1
ATOM 766 O O . LEU A 1 97 ? 0.761 17.100 -13.082 1.00 62.50 97 LEU A O 1
ATOM 770 N N . ASP A 1 98 ? -0.697 16.628 -14.719 1.00 57.84 98 ASP A N 1
ATOM 771 C CA . ASP A 1 98 ? -1.435 17.898 -14.652 1.00 57.84 98 ASP A CA 1
ATOM 772 C C . ASP A 1 98 ? -2.163 18.024 -13.293 1.00 57.84 98 ASP A C 1
ATOM 774 O O . ASP A 1 98 ? -2.937 17.149 -12.902 1.00 57.84 98 ASP A O 1
ATOM 778 N N . ASP A 1 99 ? -1.907 19.128 -12.583 1.00 56.72 99 ASP A N 1
ATOM 779 C CA . ASP A 1 99 ? -2.181 19.330 -11.146 1.00 56.72 99 ASP A CA 1
ATOM 780 C C . ASP A 1 99 ? -3.668 19.360 -10.720 1.00 56.72 99 ASP A C 1
ATOM 782 O O . ASP A 1 99 ? -3.958 19.321 -9.523 1.00 56.72 99 ASP A O 1
ATOM 786 N N . ASP A 1 100 ? -4.628 19.461 -11.645 1.00 52.44 100 ASP A N 1
ATOM 787 C CA . ASP A 1 100 ? -5.968 19.961 -11.290 1.00 52.44 100 ASP A CA 1
ATOM 788 C C . ASP A 1 100 ? -6.997 18.903 -10.838 1.00 52.44 100 ASP A C 1
ATOM 790 O O . ASP A 1 100 ? -7.998 19.299 -10.250 1.00 52.44 100 ASP A O 1
ATOM 794 N N . ASP A 1 101 ? -6.790 17.591 -11.041 1.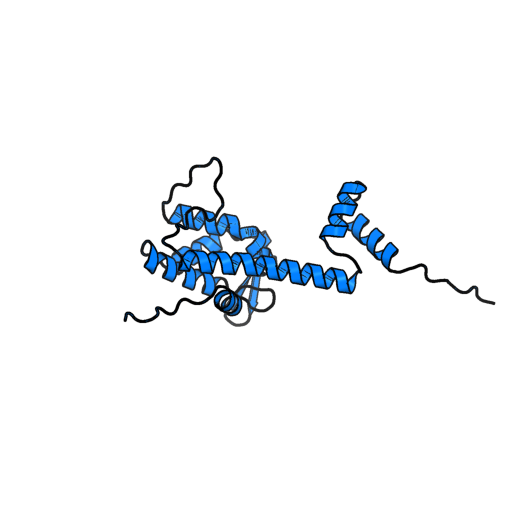00 51.06 101 ASP A N 1
ATOM 795 C CA . ASP A 1 101 ? -7.786 16.564 -10.636 1.00 51.06 101 ASP A CA 1
ATOM 796 C C . ASP A 1 101 ? -7.239 15.117 -10.508 1.00 51.06 101 ASP A C 1
ATOM 798 O O . ASP A 1 101 ? -8.017 14.159 -10.486 1.00 51.06 101 ASP A O 1
ATOM 802 N N . MET A 1 102 ? -5.915 14.916 -10.437 1.00 59.59 102 MET A N 1
ATOM 803 C CA . MET A 1 102 ? -5.340 13.575 -10.615 1.00 59.59 102 MET A CA 1
ATOM 804 C C . MET A 1 102 ? -5.206 12.730 -9.340 1.00 59.59 102 MET A C 1
ATOM 806 O O . MET A 1 102 ? -4.747 13.181 -8.288 1.00 59.59 102 MET A O 1
ATOM 810 N N . MET A 1 103 ? -5.605 11.463 -9.457 1.00 74.69 103 MET A N 1
ATOM 811 C CA . MET A 1 103 ? -5.401 10.420 -8.457 1.00 74.69 103 MET A CA 1
ATOM 812 C C . MET A 1 103 ? -3.924 10.004 -8.449 1.00 74.69 103 MET A C 1
ATOM 814 O O . MET A 1 103 ? -3.227 10.077 -9.462 1.00 74.69 103 MET A O 1
ATOM 818 N N . CYS A 1 104 ? -3.417 9.540 -7.302 1.00 75.06 104 CYS A N 1
ATOM 819 C CA . CYS A 1 104 ? -1.993 9.212 -7.141 1.00 75.06 104 CYS A CA 1
ATOM 820 C C . CYS A 1 104 ? -1.473 8.139 -8.119 1.00 75.06 104 CYS A C 1
ATOM 822 O O . CYS A 1 104 ? -0.266 8.037 -8.318 1.00 75.06 104 CYS A O 1
ATOM 824 N N . ASP A 1 105 ? -2.359 7.338 -8.715 1.00 79.62 105 ASP A N 1
ATOM 825 C CA . ASP A 1 105 ? -2.071 6.242 -9.641 1.00 79.62 105 ASP A CA 1
ATOM 826 C C . ASP A 1 105 ? -2.383 6.549 -11.118 1.00 79.62 105 ASP A C 1
ATOM 828 O O . ASP A 1 105 ? -2.261 5.657 -11.958 1.00 79.62 105 ASP A O 1
ATOM 832 N N . ASP A 1 106 ? -2.704 7.797 -11.471 1.00 82.44 106 ASP A N 1
ATOM 833 C CA . ASP A 1 106 ? -3.112 8.174 -12.838 1.00 82.44 106 ASP A CA 1
ATOM 834 C C . ASP A 1 106 ? -2.020 7.978 -13.902 1.00 82.44 106 ASP A C 1
ATOM 836 O O . ASP A 1 106 ? -2.313 7.811 -15.088 1.00 82.44 106 ASP A O 1
ATOM 840 N N . TRP A 1 107 ? -0.749 7.909 -13.500 1.00 88.69 107 TRP A N 1
ATOM 841 C CA . TRP A 1 107 ? 0.344 7.570 -14.413 1.00 88.69 107 TRP A CA 1
ATOM 842 C C . TRP A 1 107 ? 0.317 6.095 -14.866 1.00 88.69 107 TRP A C 1
ATOM 844 O O . TRP A 1 107 ? 1.006 5.730 -15.824 1.00 88.69 107 TRP A O 1
ATOM 854 N N . ILE A 1 108 ? -0.476 5.232 -14.216 1.00 91.44 108 ILE A N 1
ATOM 855 C CA . ILE A 1 108 ? -0.624 3.813 -14.563 1.00 91.44 108 ILE A CA 1
ATOM 856 C C . ILE A 1 108 ? -1.641 3.653 -15.704 1.00 91.44 108 ILE A C 1
ATOM 858 O O . ILE A 1 108 ? -2.827 3.353 -15.512 1.00 91.44 108 ILE A O 1
ATOM 862 N N . ALA A 1 109 ? -1.147 3.803 -16.932 1.00 88.88 109 ALA A N 1
ATOM 863 C CA . ALA A 1 109 ? -1.944 3.675 -18.150 1.00 88.88 109 ALA A CA 1
ATOM 864 C C . ALA A 1 109 ? -2.564 2.271 -18.334 1.00 88.88 109 ALA A C 1
ATOM 866 O O . ALA A 1 109 ? -2.069 1.270 -17.816 1.00 88.88 109 ALA A O 1
ATOM 867 N N . ASP A 1 110 ? -3.614 2.166 -19.160 1.00 88.94 110 ASP A N 1
ATOM 868 C CA . ASP A 1 110 ? -4.285 0.887 -19.482 1.00 88.94 110 ASP A CA 1
ATOM 869 C C . ASP A 1 110 ? -3.365 -0.164 -20.114 1.00 88.94 110 ASP A C 1
ATOM 871 O O . ASP A 1 110 ? -3.642 -1.362 -20.064 1.00 88.94 110 ASP A O 1
ATOM 875 N N . THR A 1 111 ? -2.249 0.274 -20.691 1.00 90.75 111 THR A N 1
ATOM 876 C CA . THR A 1 111 ? -1.208 -0.594 -21.244 1.00 90.75 111 THR A CA 1
ATOM 877 C C . THR A 1 111 ? -0.276 -1.185 -20.184 1.00 90.75 111 THR A C 1
ATOM 879 O O . THR A 1 111 ? 0.602 -1.962 -20.550 1.00 90.75 111 THR A O 1
ATOM 882 N N . MET A 1 112 ? -0.455 -0.849 -18.899 1.00 93.94 112 MET A N 1
ATOM 883 C CA . MET A 1 112 ? 0.364 -1.306 -17.767 1.00 93.94 112 MET A CA 1
ATOM 884 C C . MET A 1 112 ? -0.424 -2.204 -16.784 1.00 93.94 112 MET A C 1
ATOM 886 O O . MET A 1 112 ? -0.514 -1.900 -15.588 1.00 93.94 112 MET A O 1
ATOM 890 N N . PRO A 1 113 ? -1.055 -3.299 -17.255 1.00 95.19 113 PRO A N 1
ATOM 891 C CA . PRO A 1 113 ? -1.951 -4.107 -16.431 1.00 95.19 113 PRO A CA 1
ATOM 892 C C . PRO A 1 113 ? -1.266 -4.768 -15.225 1.00 95.19 113 PRO A C 1
ATOM 894 O O . PRO A 1 113 ? -1.869 -4.835 -14.160 1.00 95.19 113 PRO A O 1
ATOM 897 N N . LYS A 1 114 ? -0.008 -5.221 -15.326 1.00 95.56 114 LYS A N 1
ATOM 898 C CA . LYS A 1 114 ? 0.730 -5.806 -14.188 1.00 95.56 114 LYS A CA 1
ATOM 899 C C . LYS A 1 114 ? 1.024 -4.760 -13.130 1.00 95.56 114 LYS A C 1
ATOM 901 O O . LYS A 1 114 ? 0.867 -5.032 -11.942 1.00 95.56 114 LYS A O 1
ATOM 906 N N . THR A 1 115 ? 1.449 -3.573 -13.556 1.00 96.00 115 THR A N 1
ATOM 907 C CA . THR A 1 115 ? 1.702 -2.459 -12.639 1.00 96.00 115 THR A CA 1
ATOM 908 C C . THR A 1 115 ? 0.418 -2.096 -11.886 1.00 96.00 115 THR A C 1
ATOM 910 O O . THR A 1 115 ? 0.441 -1.973 -10.660 1.00 96.00 115 THR A O 1
ATOM 913 N N . ARG A 1 116 ? -0.719 -2.044 -12.594 1.00 95.44 116 ARG A N 1
ATOM 914 C CA . ARG A 1 116 ? -2.048 -1.806 -12.011 1.00 95.44 116 ARG A CA 1
ATOM 915 C C . ARG A 1 116 ? -2.479 -2.893 -11.031 1.00 95.44 116 ARG A C 1
ATOM 917 O O . ARG A 1 116 ? -2.962 -2.562 -9.950 1.00 95.44 116 ARG A O 1
ATOM 924 N N . ASP A 1 117 ? -2.291 -4.166 -11.369 1.00 95.94 117 ASP A N 1
ATOM 925 C CA . ASP A 1 117 ? -2.642 -5.284 -10.485 1.00 95.94 117 ASP A CA 1
ATOM 926 C C . ASP A 1 117 ? -1.844 -5.230 -9.172 1.00 95.94 117 ASP A C 1
ATOM 928 O O . ASP A 1 117 ? -2.390 -5.472 -8.096 1.00 95.94 117 ASP A O 1
ATOM 932 N N . ILE A 1 118 ? -0.558 -4.866 -9.234 1.00 96.75 118 ILE A N 1
ATOM 933 C CA . ILE A 1 118 ? 0.293 -4.740 -8.043 1.00 96.75 118 ILE A CA 1
ATOM 934 C C . ILE A 1 118 ? -0.109 -3.530 -7.190 1.00 96.75 118 ILE A C 1
ATOM 936 O O . ILE A 1 118 ? -0.216 -3.664 -5.969 1.00 96.75 118 ILE A O 1
ATOM 940 N N . ALA A 1 119 ? -0.361 -2.374 -7.810 1.00 95.06 119 ALA A N 1
ATOM 941 C CA . ALA A 1 119 ? -0.856 -1.185 -7.113 1.00 95.06 119 ALA A CA 1
ATOM 942 C C . ALA A 1 119 ? -2.203 -1.472 -6.421 1.00 95.06 119 ALA A C 1
ATOM 944 O O . ALA A 1 119 ? -2.371 -1.220 -5.226 1.00 95.06 119 ALA A O 1
ATOM 945 N N . THR A 1 120 ? -3.115 -2.132 -7.139 1.00 95.00 120 THR A N 1
ATOM 946 C CA . THR A 1 120 ? -4.415 -2.572 -6.617 1.00 95.00 120 THR A CA 1
ATOM 947 C C . THR A 1 120 ? -4.243 -3.534 -5.444 1.00 95.00 120 THR A C 1
ATOM 949 O O . THR A 1 120 ? -4.878 -3.350 -4.409 1.00 95.00 120 THR A O 1
ATOM 952 N N . ALA A 1 121 ? -3.340 -4.515 -5.546 1.00 96.56 121 ALA A N 1
ATOM 953 C CA . ALA A 1 121 ? -3.055 -5.436 -4.449 1.00 96.56 121 ALA A CA 1
ATOM 954 C C . ALA A 1 121 ? -2.572 -4.700 -3.188 1.00 96.56 121 ALA A C 1
ATOM 956 O O . ALA A 1 121 ? -3.039 -5.002 -2.092 1.00 96.56 121 ALA A O 1
ATOM 957 N N . LEU A 1 122 ? -1.681 -3.711 -3.318 1.00 95.88 122 LEU A N 1
ATOM 958 C CA . LEU A 1 122 ? -1.219 -2.897 -2.185 1.00 95.88 122 LEU A CA 1
ATOM 959 C C . LEU A 1 122 ? -2.360 -2.097 -1.536 1.00 95.88 122 LEU A C 1
ATOM 961 O O . LEU A 1 122 ? -2.468 -2.057 -0.306 1.00 95.88 122 LEU A O 1
ATOM 965 N N . MET A 1 123 ? -3.234 -1.499 -2.345 1.00 93.81 123 MET A N 1
ATOM 966 C CA . MET A 1 123 ? -4.397 -0.764 -1.850 1.00 93.81 123 MET A CA 1
ATOM 967 C C . MET A 1 123 ? -5.393 -1.697 -1.143 1.00 93.81 123 MET A C 1
ATOM 969 O O . MET A 1 123 ? -5.827 -1.421 -0.022 1.00 93.81 123 MET A O 1
ATOM 973 N N . GLU A 1 124 ? -5.707 -2.842 -1.744 1.00 95.25 124 GLU A N 1
ATOM 974 C CA . GLU A 1 124 ? -6.635 -3.819 -1.175 1.00 95.25 124 GLU A CA 1
ATOM 975 C C . GLU A 1 124 ? -6.121 -4.447 0.126 1.00 95.25 124 GLU A C 1
ATOM 977 O O . GLU A 1 124 ? -6.921 -4.685 1.026 1.00 95.25 124 GLU A O 1
ATOM 982 N N . LEU A 1 125 ? -4.804 -4.629 0.307 1.00 95.75 125 LEU A N 1
ATOM 983 C CA . LEU A 1 125 ? -4.246 -5.047 1.606 1.00 95.75 125 LEU A CA 1
ATOM 984 C C . LEU A 1 125 ? -4.643 -4.100 2.738 1.00 95.75 125 LEU A C 1
ATOM 986 O O . LEU A 1 125 ? -4.894 -4.530 3.867 1.00 95.75 125 LEU A O 1
ATOM 990 N N . THR A 1 126 ? -4.689 -2.808 2.433 1.00 93.38 126 THR A N 1
ATOM 991 C CA . THR A 1 126 ? -5.080 -1.779 3.388 1.00 93.38 126 THR A CA 1
ATOM 992 C C . THR A 1 126 ? -6.573 -1.838 3.681 1.00 93.38 126 THR A C 1
ATOM 994 O O . THR A 1 126 ? -6.974 -1.792 4.846 1.00 93.38 126 THR A O 1
ATOM 997 N N . VAL A 1 127 ? -7.397 -2.004 2.644 1.00 93.31 127 VAL A N 1
ATOM 998 C CA . VAL A 1 127 ? -8.850 -2.179 2.784 1.00 93.31 127 VAL A CA 1
ATOM 999 C C . VAL A 1 127 ? -9.172 -3.414 3.630 1.00 93.31 127 VAL A C 1
ATOM 1001 O O . VAL A 1 127 ? -9.947 -3.316 4.585 1.00 93.31 127 VAL A O 1
ATOM 1004 N N . ASP A 1 128 ? -8.528 -4.546 3.346 1.00 94.69 128 ASP A N 1
ATOM 1005 C CA . ASP A 1 128 ? -8.695 -5.798 4.086 1.00 94.69 128 ASP A CA 1
ATOM 1006 C C . ASP A 1 128 ? -8.310 -5.620 5.559 1.00 94.69 128 ASP A C 1
ATOM 1008 O O . ASP A 1 128 ? -9.073 -5.984 6.456 1.00 94.69 128 ASP A O 1
ATOM 1012 N N . TYR A 1 129 ? -7.168 -4.983 5.831 1.00 94.19 129 TYR A N 1
ATOM 1013 C CA . TYR A 1 129 ? -6.725 -4.699 7.195 1.00 94.19 129 TYR A CA 1
ATOM 1014 C C . TYR A 1 129 ? -7.719 -3.818 7.968 1.00 94.19 129 TYR A C 1
ATOM 1016 O O . TYR A 1 129 ? -8.040 -4.109 9.123 1.00 94.19 129 TYR A O 1
ATOM 1024 N N . LEU A 1 130 ? -8.236 -2.753 7.347 1.00 91.25 130 LEU A N 1
ATOM 1025 C CA . LEU A 1 130 ? -9.226 -1.869 7.972 1.00 91.25 130 LEU A CA 1
ATOM 1026 C C . LEU A 1 130 ? -10.561 -2.589 8.214 1.00 91.25 130 LEU A C 1
ATOM 1028 O O . LEU A 1 130 ? -11.186 -2.395 9.261 1.00 91.25 130 LEU A O 1
ATOM 1032 N N . SER A 1 131 ? -10.977 -3.452 7.286 1.00 92.75 131 SER A N 1
ATOM 1033 C CA . SER A 1 131 ? -12.172 -4.291 7.418 1.00 92.75 131 SER A CA 1
ATOM 1034 C C . SER A 1 131 ? -12.045 -5.275 8.587 1.00 92.75 131 SER A C 1
ATOM 1036 O O . SER A 1 131 ? -12.930 -5.353 9.445 1.00 92.75 131 SER A O 1
ATOM 1038 N N . GLU A 1 132 ? -10.904 -5.961 8.694 1.00 93.44 132 GLU A N 1
ATOM 1039 C CA . GLU A 1 132 ? -10.590 -6.862 9.806 1.00 93.44 132 GLU A CA 1
ATOM 1040 C C . GLU A 1 132 ? -10.556 -6.124 11.150 1.00 93.44 132 GLU A C 1
ATOM 1042 O O . GLU A 1 132 ? -11.156 -6.583 12.126 1.00 93.44 132 GLU A O 1
ATOM 1047 N N . ALA A 1 133 ? -9.907 -4.958 11.205 1.00 89.94 133 ALA A N 1
ATOM 1048 C CA . ALA A 1 133 ? -9.845 -4.133 12.408 1.00 89.94 133 ALA A CA 1
ATOM 1049 C C . ALA A 1 133 ? -11.239 -3.640 12.838 1.00 89.94 133 ALA A C 1
ATOM 1051 O O . ALA A 1 133 ? -11.579 -3.690 14.022 1.00 89.94 133 ALA A O 1
ATOM 1052 N N . SER A 1 134 ? -12.070 -3.220 11.880 1.00 91.00 134 SER A N 1
ATOM 1053 C CA . SER A 1 134 ? -13.458 -2.809 12.118 1.00 91.00 134 SER A CA 1
ATOM 1054 C C . SER A 1 134 ? -14.299 -3.956 12.681 1.00 91.00 134 SER A C 1
ATOM 1056 O O . SER A 1 134 ? -15.007 -3.783 13.679 1.00 91.00 134 SER A O 1
ATOM 1058 N N . LYS A 1 135 ? -14.173 -5.155 12.098 1.00 93.25 135 LYS A N 1
ATOM 1059 C CA . LYS A 1 135 ? -14.857 -6.362 12.574 1.00 93.25 135 LYS A CA 1
ATOM 1060 C C . LYS A 1 135 ? -14.421 -6.734 13.990 1.00 93.25 135 LYS A C 1
ATOM 1062 O O . LYS A 1 135 ? -15.278 -6.954 14.842 1.00 93.25 135 LYS A O 1
ATOM 1067 N N . LYS A 1 136 ? -13.114 -6.729 14.262 1.00 90.56 136 LYS A N 1
ATOM 1068 C CA . LYS A 1 136 ? -12.564 -7.016 15.591 1.00 90.56 136 LYS A CA 1
ATOM 1069 C C . LYS A 1 136 ? -13.086 -6.036 16.644 1.00 90.56 136 LYS A C 1
ATOM 1071 O O . LYS A 1 136 ? -13.537 -6.463 17.702 1.00 90.56 136 LYS A O 1
ATOM 1076 N N . MET A 1 137 ? -13.105 -4.735 16.342 1.00 88.06 137 MET A N 1
ATOM 1077 C CA . MET A 1 137 ? -13.671 -3.736 17.254 1.00 88.06 137 MET A CA 1
ATOM 1078 C C . MET A 1 137 ? -15.162 -3.993 17.509 1.00 88.06 137 MET A C 1
ATOM 1080 O O . MET A 1 137 ? -15.603 -3.958 18.656 1.00 88.06 137 MET A O 1
ATOM 1084 N N . LYS A 1 138 ? -15.932 -4.332 16.469 1.00 90.44 138 LYS A N 1
ATOM 1085 C CA . LYS A 1 138 ? -17.349 -4.679 16.621 1.00 90.44 138 LYS A CA 1
ATOM 1086 C C . LYS A 1 138 ? -17.559 -5.888 17.529 1.00 90.44 138 LYS A C 1
ATOM 1088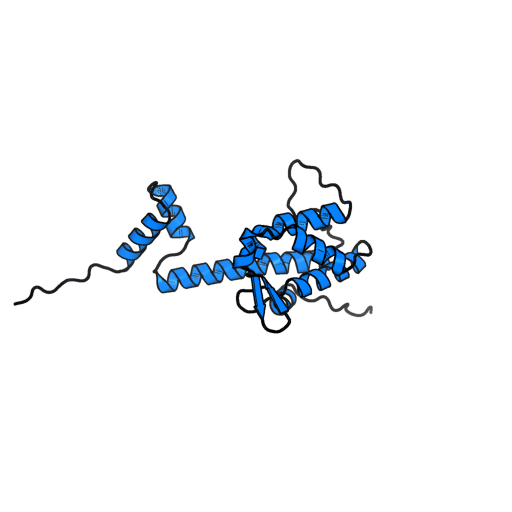 O O . LYS A 1 138 ? -18.468 -5.866 18.353 1.00 90.44 138 LYS A O 1
ATOM 1093 N N . GLU A 1 139 ? -16.733 -6.917 17.398 1.00 89.62 139 GLU A N 1
ATOM 1094 C CA . GLU A 1 139 ? -16.796 -8.120 18.235 1.00 89.62 139 GLU A CA 1
ATOM 1095 C C . GLU A 1 139 ? -16.417 -7.831 19.695 1.00 89.62 139 GLU A C 1
ATOM 1097 O O . GLU A 1 139 ? -17.090 -8.300 20.610 1.00 89.62 139 GLU A O 1
ATOM 1102 N N . GLU A 1 140 ? -15.382 -7.021 19.928 1.00 86.81 140 GLU A N 1
ATOM 1103 C CA . GLU A 1 140 ? -14.904 -6.683 21.274 1.00 86.81 140 GLU A CA 1
ATOM 1104 C C . GLU A 1 140 ? -15.811 -5.678 21.998 1.00 86.81 140 GLU A C 1
ATOM 1106 O O . GLU A 1 140 ? -15.954 -5.723 23.222 1.00 86.81 140 GLU A O 1
ATOM 1111 N N . THR A 1 141 ? -16.396 -4.732 21.259 1.00 84.31 141 THR A N 1
ATOM 1112 C CA . THR A 1 141 ? -17.007 -3.527 21.839 1.00 84.31 141 THR A CA 1
ATOM 1113 C C . THR A 1 141 ? -18.441 -3.280 21.397 1.00 84.31 141 THR A C 1
ATOM 1115 O O . THR A 1 141 ? -19.006 -2.240 21.735 1.00 84.31 141 THR A O 1
ATOM 1118 N N . GLY A 1 142 ? -19.021 -4.192 20.616 1.00 86.12 142 GLY A N 1
ATOM 1119 C CA . GLY A 1 142 ? -20.382 -4.092 20.086 1.00 86.12 142 GLY A CA 1
ATOM 1120 C C . GLY A 1 142 ? -20.579 -2.988 19.043 1.00 86.12 142 GLY A C 1
ATOM 1121 O O . GLY A 1 142 ? -21.712 -2.739 18.649 1.00 86.12 142 GLY A O 1
ATOM 1122 N N . THR A 1 143 ? -19.507 -2.312 18.616 1.00 87.81 143 THR A N 1
ATOM 1123 C CA . THR A 1 143 ? -19.557 -1.105 17.776 1.00 87.81 143 THR A CA 1
ATOM 1124 C C . THR A 1 143 ? -18.376 -1.017 16.818 1.00 87.81 143 THR A C 1
ATOM 1126 O O . THR A 1 143 ? -17.275 -1.455 17.131 1.00 87.81 143 THR A O 1
ATOM 1129 N N . THR A 1 144 ? -18.602 -0.437 15.645 1.00 90.25 144 THR A N 1
ATOM 1130 C CA . THR A 1 144 ? -17.596 -0.201 14.601 1.00 90.25 144 THR A CA 1
ATOM 1131 C C . THR A 1 144 ? -16.986 1.201 14.715 1.00 90.25 144 THR A C 1
ATOM 1133 O O . THR A 1 144 ? -17.630 2.113 15.244 1.00 90.25 144 THR A O 1
ATOM 1136 N N . PRO A 1 145 ? -15.779 1.434 14.164 1.00 88.19 145 PRO A N 1
ATOM 1137 C CA . PRO A 1 145 ? -15.205 2.777 14.078 1.00 88.19 145 PRO A CA 1
ATOM 1138 C C . PRO A 1 145 ? -16.121 3.787 13.369 1.00 88.19 145 PRO A C 1
ATOM 1140 O O . PRO A 1 145 ? -16.214 4.933 13.800 1.00 88.19 145 PRO A O 1
ATOM 1143 N N . ALA A 1 146 ? -16.836 3.359 12.322 1.00 89.25 146 ALA A N 1
ATOM 1144 C CA . ALA A 1 146 ? -17.753 4.213 11.568 1.00 89.25 146 ALA A CA 1
ATOM 1145 C C . ALA A 1 146 ? -18.958 4.664 12.409 1.00 89.25 146 ALA A C 1
ATOM 1147 O O . ALA A 1 146 ? -19.317 5.838 12.388 1.00 89.25 146 ALA A O 1
ATOM 1148 N N . GLU A 1 147 ? -19.550 3.765 13.201 1.00 89.00 147 GLU A N 1
ATOM 1149 C CA . GLU A 1 147 ? -20.642 4.116 14.122 1.00 89.00 147 GLU A CA 1
ATOM 1150 C C . GLU A 1 147 ? -20.176 5.115 15.189 1.00 89.00 147 GLU A C 1
ATOM 1152 O O . GLU A 1 147 ? -20.879 6.085 15.475 1.00 89.00 147 GLU A O 1
ATOM 1157 N N . VAL A 1 148 ? -18.969 4.926 15.736 1.00 90.06 148 VAL A N 1
ATOM 1158 C CA . VAL A 1 148 ? -18.370 5.876 16.686 1.00 90.06 148 VAL A CA 1
ATOM 1159 C C . VAL A 1 148 ? -18.133 7.235 16.034 1.00 90.06 148 VAL A C 1
ATOM 1161 O O . VAL A 1 148 ? -18.425 8.265 16.640 1.00 90.06 148 VAL A O 1
ATOM 1164 N N . PHE A 1 149 ? -17.638 7.250 14.798 1.00 89.88 149 PHE A N 1
ATOM 1165 C CA . PHE A 1 149 ? -17.398 8.481 14.056 1.00 89.88 149 PHE A CA 1
ATOM 1166 C C . PHE A 1 149 ? -18.699 9.248 13.789 1.00 89.88 149 PHE A C 1
ATOM 1168 O O . PHE A 1 149 ? -18.800 10.426 14.129 1.00 89.88 149 PHE A O 1
ATOM 1175 N N . VAL A 1 150 ? -19.730 8.575 13.274 1.00 90.38 150 VAL A N 1
ATOM 1176 C CA . VAL A 1 150 ? -21.056 9.176 13.054 1.00 90.38 150 VAL A CA 1
ATOM 1177 C C . VAL A 1 150 ? -21.630 9.723 14.363 1.00 90.38 150 VAL A C 1
ATOM 1179 O O . VAL A 1 150 ? -22.144 10.840 14.391 1.00 90.38 150 VAL A O 1
ATOM 1182 N N . GLN A 1 151 ? -21.490 8.989 15.470 1.00 88.94 151 GLN A N 1
ATOM 1183 C CA . GLN A 1 151 ? -21.912 9.465 16.786 1.00 88.94 151 GLN A CA 1
ATOM 1184 C C . GLN A 1 151 ? -21.154 10.731 17.215 1.00 88.94 151 GLN A C 1
ATOM 1186 O O . GLN A 1 151 ? -21.777 11.659 17.734 1.00 88.94 151 GLN A O 1
ATOM 1191 N N . SER A 1 152 ? -19.843 10.796 16.970 1.00 90.75 152 SER A N 1
ATOM 1192 C CA . SER A 1 152 ? -19.022 11.967 17.304 1.00 90.75 152 SER A CA 1
ATOM 1193 C C . SER A 1 152 ? -19.442 13.210 16.523 1.00 90.75 152 SER A C 1
ATOM 1195 O O . SER A 1 152 ? -19.602 14.275 17.113 1.00 90.75 152 SER A O 1
ATOM 1197 N N . ILE A 1 153 ? -19.764 13.061 15.233 1.00 91.19 153 ILE A N 1
ATOM 1198 C CA . ILE A 1 153 ? -20.304 14.152 14.412 1.00 91.19 153 ILE A CA 1
ATOM 1199 C C . ILE A 1 153 ? -21.663 14.601 14.950 1.00 91.19 153 ILE A C 1
ATOM 1201 O O . ILE A 1 153 ? -21.894 15.792 15.143 1.00 91.19 153 ILE A O 1
ATOM 1205 N N . ASN A 1 154 ? -22.559 13.650 15.221 1.00 91.00 154 ASN A N 1
ATOM 1206 C CA . ASN A 1 154 ? -23.929 13.956 15.629 1.00 91.00 154 ASN A CA 1
ATOM 1207 C C . ASN A 1 154 ? -24.020 14.611 17.012 1.00 91.00 154 ASN A C 1
ATOM 1209 O O . ASN A 1 154 ? -24.981 15.323 17.293 1.00 91.00 154 ASN A O 1
ATOM 1213 N N . THR A 1 155 ? -23.057 14.343 17.893 1.00 90.31 155 THR A N 1
ATOM 1214 C CA . THR A 1 155 ? -23.061 14.853 19.272 1.00 90.31 155 THR A CA 1
ATOM 1215 C C . THR A 1 155 ? -22.089 16.001 19.509 1.00 90.31 155 THR A C 1
ATOM 1217 O O . THR A 1 155 ? -22.219 16.696 20.515 1.00 90.31 155 THR A O 1
ATOM 1220 N N . GLY A 1 156 ? -21.113 16.198 18.619 1.00 90.88 156 GLY A N 1
ATOM 1221 C CA . GLY A 1 156 ? -19.983 17.100 18.843 1.00 90.88 156 GLY A CA 1
ATOM 1222 C C . GLY A 1 156 ? -18.990 16.600 19.902 1.00 90.88 156 GLY A C 1
ATOM 1223 O O . GLY A 1 156 ? -18.091 17.345 20.286 1.00 90.88 156 GLY A O 1
ATOM 1224 N N . GLU A 1 157 ? -19.147 15.369 20.405 1.00 91.38 157 GLU A N 1
ATOM 1225 C CA . GLU A 1 157 ? -18.215 14.748 21.352 1.00 91.38 157 GLU A CA 1
ATOM 1226 C C . GLU A 1 157 ? -16.934 14.288 20.644 1.00 91.38 157 GLU A C 1
ATOM 1228 O O . GLU A 1 157 ? -16.933 14.004 19.445 1.00 91.38 157 GLU A O 1
ATOM 1233 N N . SER A 1 158 ? -15.833 14.132 21.388 1.00 90.81 158 SER A N 1
ATOM 1234 C CA . SER A 1 158 ? -14.636 13.509 20.813 1.00 90.81 158 SER A CA 1
ATOM 1235 C C . SER A 1 158 ? -14.893 12.041 20.450 1.00 90.81 158 SER A C 1
ATOM 1237 O O . SER A 1 158 ? -15.772 11.380 21.015 1.00 90.81 158 SER A O 1
ATOM 1239 N N . PHE A 1 159 ? -14.086 11.491 19.537 1.00 90.19 159 PHE A N 1
ATOM 1240 C CA . PHE A 1 159 ? -14.194 10.086 19.135 1.00 90.19 159 PHE A CA 1
ATOM 1241 C C . PHE A 1 159 ? -14.102 9.137 20.342 1.00 90.19 159 PHE A C 1
ATOM 1243 O O . PHE A 1 159 ? -14.902 8.214 20.475 1.00 90.19 159 PHE A O 1
ATOM 1250 N N . GLN A 1 160 ? -13.174 9.390 21.274 1.00 89.06 160 GLN A N 1
ATOM 1251 C CA . GLN A 1 160 ? -12.997 8.568 22.475 1.00 89.06 160 GLN A CA 1
ATOM 1252 C C . GLN A 1 160 ? -14.206 8.652 23.418 1.00 89.06 160 GLN A C 1
ATOM 1254 O O . GLN A 1 160 ? -14.606 7.642 23.999 1.00 89.06 160 GLN A O 1
ATOM 1259 N N . GLN A 1 161 ? -14.812 9.836 23.556 1.00 89.44 161 GLN A N 1
ATOM 1260 C CA . GLN A 1 161 ? -16.022 10.024 24.361 1.00 89.44 161 GLN A CA 1
ATOM 1261 C C . GLN A 1 161 ? -17.212 9.278 23.748 1.00 89.44 161 GLN A C 1
ATOM 1263 O O . GLN A 1 161 ? -17.873 8.498 24.439 1.00 89.44 161 GLN A O 1
ATOM 1268 N N . SER A 1 162 ? -17.410 9.431 22.436 1.00 90.12 162 SER A N 1
ATOM 1269 C CA . SER A 1 162 ? -18.447 8.718 21.685 1.00 90.12 162 SER A CA 1
ATOM 1270 C C . SER A 1 162 ? -18.271 7.202 21.785 1.00 90.12 162 SER A C 1
ATOM 1272 O O . SER A 1 162 ? -19.236 6.475 22.023 1.00 90.12 162 SER A O 1
ATOM 1274 N N . GLN A 1 163 ? -17.028 6.719 21.689 1.00 88.19 163 GLN A N 1
ATOM 1275 C CA . GLN A 1 163 ? -16.697 5.303 21.833 1.00 88.19 163 GLN A CA 1
ATOM 1276 C C . GLN A 1 163 ? -17.072 4.778 23.221 1.00 88.19 163 GLN A C 1
ATOM 1278 O O . GLN A 1 163 ? -17.722 3.739 23.332 1.00 88.19 163 GLN A O 1
ATOM 1283 N N . ALA A 1 164 ? -16.683 5.485 24.286 1.00 87.12 164 ALA A N 1
ATOM 1284 C CA . ALA A 1 164 ? -16.996 5.088 25.655 1.00 87.12 164 ALA A CA 1
ATOM 1285 C C . ALA A 1 164 ? -18.513 5.037 25.893 1.00 87.12 164 ALA A C 1
ATOM 1287 O O . ALA A 1 164 ? -19.026 4.066 26.453 1.00 87.12 164 ALA A O 1
ATOM 1288 N N . ARG A 1 165 ? -19.246 6.047 25.410 1.00 85.19 165 ARG A N 1
ATOM 1289 C CA . ARG A 1 165 ? -20.705 6.129 25.536 1.00 85.19 165 ARG A CA 1
ATOM 1290 C C . ARG A 1 165 ? -21.400 4.966 24.829 1.00 85.19 165 ARG A C 1
ATOM 1292 O O . ARG A 1 165 ? -22.248 4.307 25.430 1.00 85.19 165 ARG A O 1
ATOM 1299 N N . LEU A 1 166 ? -21.018 4.685 23.585 1.00 85.50 166 LEU A N 1
ATOM 1300 C CA . LEU A 1 166 ? -21.577 3.578 22.812 1.00 85.50 166 LEU A CA 1
ATOM 1301 C C . LEU A 1 166 ? -21.288 2.220 23.463 1.00 85.50 166 LEU A C 1
ATOM 1303 O O . LEU A 1 166 ? -22.196 1.401 23.603 1.00 85.50 166 LEU A O 1
ATOM 1307 N N . ARG A 1 167 ? -20.063 2.014 23.962 1.00 83.12 167 ARG A N 1
ATOM 1308 C CA . ARG A 1 167 ? -19.695 0.807 24.718 1.00 83.12 167 ARG A CA 1
ATOM 1309 C C . ARG A 1 167 ? -20.583 0.607 25.944 1.00 83.12 167 ARG A C 1
ATOM 1311 O O . ARG A 1 167 ? -21.110 -0.486 26.147 1.00 83.12 167 ARG A O 1
ATOM 1318 N N . HIS A 1 168 ? -20.803 1.656 26.735 1.00 80.62 168 HIS A N 1
ATOM 1319 C CA . HIS A 1 168 ? -21.698 1.584 27.891 1.00 80.62 168 HIS A CA 1
ATOM 1320 C C . HIS A 1 168 ? -23.152 1.302 27.495 1.00 80.62 168 HIS A C 1
ATOM 1322 O O . HIS A 1 168 ? -23.812 0.507 28.164 1.00 80.62 168 HIS A O 1
ATOM 1328 N N . ALA A 1 169 ? -23.637 1.886 26.395 1.00 75.94 169 ALA A N 1
ATOM 1329 C CA . ALA A 1 169 ? -24.984 1.625 25.890 1.00 75.94 169 ALA A CA 1
ATOM 1330 C C . ALA A 1 169 ? -25.180 0.148 25.496 1.00 75.94 169 ALA A C 1
ATOM 1332 O O . ALA A 1 169 ? -26.228 -0.429 25.778 1.00 75.94 169 ALA A O 1
ATOM 1333 N N . THR A 1 170 ? -24.159 -0.490 24.916 1.00 68.62 170 THR A N 1
ATOM 1334 C CA . THR A 1 170 ? -24.219 -1.906 24.510 1.00 68.62 170 THR A CA 1
ATOM 1335 C C . THR A 1 170 ? -24.108 -2.917 25.659 1.00 68.62 170 THR A C 1
ATOM 1337 O O . THR A 1 170 ? -24.483 -4.072 25.483 1.00 68.62 170 THR A O 1
ATOM 1340 N N . GLN A 1 171 ? -23.625 -2.521 26.845 1.00 63.44 171 GLN A N 1
ATOM 1341 C CA . GLN A 1 171 ? -23.379 -3.453 27.959 1.00 63.44 171 GLN A CA 1
ATOM 1342 C C . GLN A 1 171 ? -24.612 -3.765 28.827 1.00 63.44 171 GLN A C 1
ATOM 1344 O O . GLN A 1 171 ? -24.560 -4.700 29.627 1.00 63.44 171 GLN A O 1
ATOM 1349 N N . GLY A 1 172 ? -25.722 -3.035 28.660 1.00 57.91 172 GLY A N 1
ATOM 1350 C CA . GLY A 1 172 ? -26.937 -3.199 29.464 1.00 57.91 172 GLY A CA 1
ATOM 1351 C C . GLY A 1 172 ? -26.754 -2.826 30.946 1.00 57.91 172 GLY A C 1
ATOM 1352 O O . GLY A 1 172 ? -25.671 -2.911 31.525 1.00 57.91 172 GLY A O 1
ATOM 1353 N N . LEU A 1 173 ? -27.830 -2.392 31.606 1.00 57.94 173 LEU A N 1
ATOM 1354 C CA . LEU A 1 173 ? -27.812 -2.119 33.047 1.00 57.94 173 LEU A CA 1
ATOM 1355 C C . LEU A 1 173 ? -27.599 -3.428 33.826 1.00 57.94 173 LEU A C 1
ATOM 1357 O O . LEU A 1 173 ? -28.487 -4.279 33.879 1.00 57.94 173 LEU A O 1
ATOM 1361 N N . ARG A 1 174 ? -26.443 -3.585 34.485 1.00 56.72 174 ARG A N 1
ATOM 1362 C CA . ARG A 1 174 ? -26.273 -4.614 35.522 1.00 56.72 174 ARG A CA 1
ATOM 1363 C C . ARG A 1 174 ? -27.164 -4.251 36.708 1.00 56.72 174 ARG A C 1
ATOM 1365 O O . ARG A 1 174 ? -26.850 -3.332 37.459 1.00 56.72 174 ARG A O 1
ATOM 1372 N N . VAL A 1 175 ? -28.266 -4.979 36.884 1.00 55.53 175 VAL A N 1
ATOM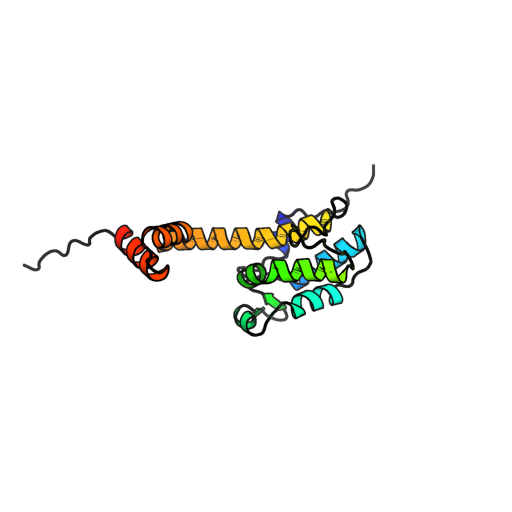 1373 C CA . VAL A 1 175 ? -29.110 -4.872 38.080 1.00 55.53 175 VAL A CA 1
ATOM 1374 C C . VAL A 1 175 ? -28.286 -5.335 39.282 1.00 55.53 175 VAL A C 1
ATOM 1376 O O . VAL A 1 175 ? -28.050 -6.528 39.471 1.00 55.53 175 VAL A O 1
ATOM 1379 N N . VAL A 1 176 ? -27.812 -4.384 40.085 1.00 58.31 176 VAL A N 1
ATOM 1380 C CA . VAL A 1 176 ? -27.190 -4.670 41.378 1.00 58.31 176 VAL A CA 1
ATOM 1381 C C . VAL A 1 176 ? -28.313 -5.108 42.311 1.00 58.31 176 VAL A C 1
ATOM 1383 O O . VAL A 1 176 ? -29.164 -4.299 42.677 1.00 58.31 176 VAL A O 1
ATOM 1386 N N . LYS A 1 177 ? -28.360 -6.398 42.661 1.00 50.75 177 LYS A N 1
ATOM 1387 C CA . LYS A 1 177 ? -29.283 -6.865 43.700 1.00 50.75 177 LYS A CA 1
ATOM 1388 C C . LYS A 1 177 ? -28.907 -6.180 45.022 1.00 50.75 177 LYS A C 1
ATOM 1390 O O . LYS A 1 177 ? -27.724 -6.219 45.376 1.00 50.75 177 LYS A O 1
ATOM 1395 N N . PRO A 1 178 ? -29.857 -5.546 45.731 1.00 53.91 178 PRO A N 1
ATOM 1396 C CA . PRO A 1 178 ? -29.587 -5.017 47.059 1.00 53.91 178 PRO A CA 1
ATOM 1397 C C . PRO A 1 178 ? -29.170 -6.172 47.978 1.00 53.91 178 PRO A C 1
ATOM 1399 O O . PRO A 1 178 ? -29.679 -7.285 47.853 1.00 53.91 178 PRO A O 1
ATOM 1402 N N . LYS A 1 179 ? -28.181 -5.918 48.840 1.00 53.41 179 LYS A N 1
ATOM 1403 C CA . LYS A 1 179 ? -27.812 -6.846 49.910 1.00 53.41 179 LYS A CA 1
ATOM 1404 C C . LYS A 1 179 ? -28.923 -6.808 50.957 1.00 53.41 179 LYS A C 1
ATOM 1406 O O . LYS A 1 179 ? -29.162 -5.734 51.508 1.00 53.41 179 LYS A O 1
ATOM 1411 N N . ASP A 1 180 ? -29.562 -7.953 51.170 1.00 53.62 180 ASP A N 1
ATOM 1412 C CA . ASP A 1 180 ? -30.369 -8.230 52.363 1.00 53.62 180 ASP A CA 1
ATOM 1413 C C . ASP A 1 180 ? -29.486 -8.247 53.623 1.00 53.62 180 ASP A C 1
ATOM 1415 O O . ASP A 1 180 ? -28.316 -8.703 53.524 1.00 53.62 180 ASP A O 1
#

Sequence (180 aa):
MNMSVNQQTVDELKALFRVGHCVDIYKATAALARAITEELKPVSESEINAIWQSVVEPEDFAYVVQQNEKTLFGIPLLFKRYAEFVSSIGEHLGIELDDDDMMCDDWIADTMPKTRDIATALMELTVDYLSEASKKMKEETGTTPAEVFVQSINTGESFQQSQARLRHATQGLRVVKPKD

Organism: Pseudomonas aeruginosa (NCBI:txid287)

pLDDT: mean 86.82, std 14.2, range [31.27, 97.25]

Radius of gyration: 21.64 Å; chains: 1; bounding box: 47×40×82 Å

Secondary structure (DSSP, 8-state):
---------HHHHHHHHEETTEE-HHHHHHHHHHHHHHHTS---HHHHHHHHHHH--GGGGGGEEEETTEEEEEHHHHHHHHHHHHHHHHHHTT----TTS--TTTTS-TT-HHHHHHHHHHHHHHHHHHHHHHHHHHHHHS--HHHHHHHHHHH---HHHHHHHHHHHHT-----PPP-

Foldseek 3Di:
DDDDDPQDALVNLLVVQDDPQWGQVLVLLQQLQVLCCVQPNHDDSVVLVVLVVVQQDPVQCVQWDDDPPGIIGGLVVCVVRVLSSLQVVCVVSVNDDDDDDDGSPVSCDPSRVSNVSSSVSSVVNSVVSLVVVQVVCCVVQVHGLVQLVVQCVVPVNDSVVSSVVSSVVVPDDDPDDDDD